Protein AF-A0A3A4VEN4-F1 (afdb_monomer)

Sequence (93 aa):
MQYLHQSTYGHAGGEHSLKPVMAMDRGHIYDLKEGRPDLSKPIYAIHGDKVFATEHHPGGATPHALFEIKGDKVHTTSAHPAHNPASHTFVIR

Mean predicted aligned error: 5.17 Å

Structure (mmCIF, N/CA/C/O backbone):
data_AF-A0A3A4VEN4-F1
#
_entry.id   AF-A0A3A4VEN4-F1
#
loop_
_atom_site.group_PDB
_atom_site.id
_atom_site.type_symbol
_atom_site.label_atom_id
_atom_site.label_alt_id
_atom_site.label_comp_id
_atom_site.label_asym_id
_atom_site.label_entity_id
_atom_site.label_seq_id
_atom_site.pdbx_PDB_ins_code
_atom_site.Cartn_x
_atom_site.Cartn_y
_atom_site.Cartn_z
_atom_site.occupancy
_atom_site.B_iso_or_equiv
_atom_site.auth_seq_id
_atom_site.auth_comp_id
_atom_site.auth_asym_id
_atom_site.auth_atom_id
_atom_site.pdbx_PDB_model_num
ATOM 1 N N . MET A 1 1 ? -11.358 1.037 9.476 1.00 88.44 1 MET A N 1
ATOM 2 C CA . MET A 1 1 ? -9.915 1.091 9.763 1.00 88.44 1 MET A CA 1
ATOM 3 C C . MET A 1 1 ? -9.314 -0.303 9.696 1.00 88.44 1 MET A C 1
ATOM 5 O O . MET A 1 1 ? -9.791 -1.191 10.390 1.00 88.44 1 MET A O 1
ATOM 9 N N . GLN A 1 2 ? -8.312 -0.474 8.844 1.00 94.06 2 GLN A N 1
ATOM 10 C CA . GLN A 1 2 ? -7.415 -1.632 8.772 1.00 94.06 2 GLN A CA 1
ATOM 11 C C . GLN A 1 2 ? -5.979 -1.114 8.876 1.00 94.06 2 GLN A C 1
ATOM 13 O O . GLN A 1 2 ? -5.754 0.086 8.691 1.00 94.06 2 GLN A O 1
ATOM 18 N N .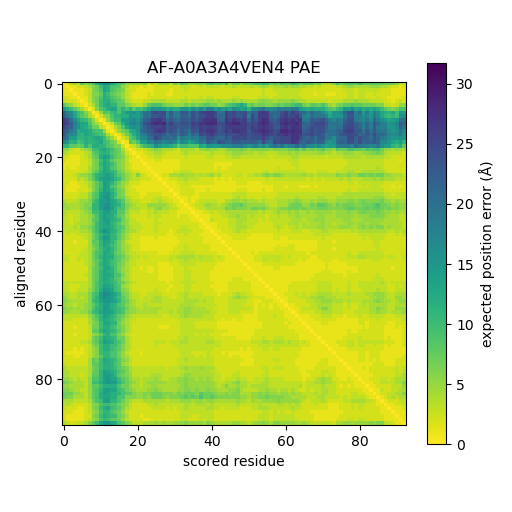 TYR A 1 3 ? -5.009 -1.978 9.140 1.00 93.75 3 TYR A N 1
ATOM 19 C CA . TYR A 1 3 ? -3.620 -1.564 9.289 1.00 93.75 3 TYR A CA 1
ATOM 20 C C . TYR A 1 3 ? -2.691 -2.316 8.350 1.00 93.75 3 TYR A C 1
ATOM 22 O O . TYR A 1 3 ? -2.849 -3.506 8.096 1.00 93.75 3 TYR A O 1
ATOM 30 N N . LEU A 1 4 ? -1.697 -1.601 7.831 1.00 93.25 4 LEU A N 1
ATOM 31 C CA . LEU A 1 4 ? -0.647 -2.178 7.009 1.00 93.25 4 LEU A CA 1
ATOM 32 C C . LEU A 1 4 ? 0.544 -2.496 7.905 1.00 93.25 4 LEU A C 1
ATOM 34 O O . LEU A 1 4 ? 1.067 -1.633 8.614 1.00 93.25 4 LEU A O 1
ATOM 38 N N . HIS A 1 5 ? 0.986 -3.741 7.829 1.00 91.12 5 HIS A N 1
ATOM 39 C CA . HIS A 1 5 ? 2.175 -4.255 8.487 1.00 91.12 5 HIS A CA 1
ATOM 40 C C . HIS A 1 5 ? 3.218 -4.554 7.426 1.00 91.12 5 HIS A C 1
ATOM 42 O O . HIS A 1 5 ? 2.903 -5.165 6.406 1.00 91.12 5 HIS A O 1
ATOM 48 N N . GLN A 1 6 ? 4.457 -4.130 7.648 1.00 87.00 6 GLN A N 1
ATOM 49 C CA . GLN A 1 6 ? 5.521 -4.402 6.695 1.00 87.00 6 GLN A CA 1
ATOM 50 C C . GLN A 1 6 ? 5.830 -5.902 6.646 1.00 87.00 6 GLN A C 1
ATOM 52 O O . GLN A 1 6 ? 6.019 -6.542 7.679 1.00 87.00 6 GLN A O 1
ATOM 57 N N . SER A 1 7 ? 5.880 -6.457 5.437 1.00 77.62 7 SER A N 1
ATOM 58 C CA . SER A 1 7 ? 6.071 -7.892 5.212 1.00 77.62 7 SER A CA 1
ATOM 59 C C . SER A 1 7 ? 7.504 -8.346 5.470 1.00 77.62 7 SER A C 1
ATOM 61 O O . SER A 1 7 ? 7.714 -9.453 5.953 1.00 77.62 7 SER A O 1
ATOM 63 N N . THR A 1 8 ? 8.484 -7.489 5.165 1.00 67.38 8 THR A N 1
ATOM 64 C CA . THR A 1 8 ? 9.920 -7.740 5.365 1.00 67.38 8 THR A CA 1
ATOM 65 C C . THR A 1 8 ? 10.675 -6.409 5.461 1.00 67.38 8 THR A C 1
ATOM 67 O O . THR A 1 8 ? 10.602 -5.595 4.538 1.00 67.38 8 THR A O 1
ATOM 70 N N . TYR A 1 9 ? 11.423 -6.173 6.540 1.00 47.75 9 TYR A N 1
ATOM 71 C CA . TYR A 1 9 ? 12.580 -5.263 6.528 1.00 47.75 9 TYR A CA 1
ATOM 72 C C . TYR A 1 9 ? 13.842 -6.123 6.645 1.00 47.75 9 TYR A C 1
ATOM 74 O O . TYR A 1 9 ? 13.777 -7.200 7.228 1.00 47.75 9 TYR A O 1
ATOM 82 N N . GLY A 1 10 ? 14.937 -5.689 6.021 1.00 44.97 10 GLY A N 1
ATOM 83 C CA . GLY A 1 10 ? 16.131 -6.486 5.722 1.00 44.97 10 GLY A CA 1
ATOM 84 C C . GLY A 1 10 ? 16.607 -7.465 6.809 1.00 44.97 10 GLY A C 1
ATOM 85 O O . GLY A 1 10 ? 16.627 -7.139 7.989 1.00 44.97 10 GLY A O 1
ATOM 86 N N . HIS A 1 11 ? 17.088 -8.616 6.323 1.00 35.28 11 HIS A N 1
ATOM 87 C CA . HIS A 1 11 ? 17.617 -9.813 6.999 1.00 35.28 11 HIS A CA 1
ATOM 88 C C . HIS A 1 11 ? 16.613 -10.939 7.294 1.00 35.28 11 HIS A C 1
ATOM 90 O O . HIS A 1 11 ? 15.653 -10.807 8.048 1.00 35.28 11 HIS A O 1
ATOM 96 N N . ALA A 1 12 ? 16.898 -12.102 6.698 1.00 35.69 12 ALA A N 1
ATOM 97 C CA . ALA A 1 12 ? 16.272 -13.372 7.031 1.00 35.69 12 ALA A CA 1
ATOM 98 C C . ALA A 1 12 ? 16.460 -13.664 8.531 1.00 35.69 12 ALA A C 1
ATOM 100 O O . ALA A 1 12 ? 17.594 -13.755 8.997 1.00 35.69 12 ALA A O 1
ATOM 101 N N . GLY A 1 13 ? 15.353 -13.795 9.270 1.00 40.41 13 GLY A N 1
ATOM 102 C CA . GLY A 1 13 ? 15.347 -14.210 10.679 1.00 40.41 13 GLY A CA 1
ATOM 103 C C . GLY A 1 13 ? 14.829 -13.188 11.702 1.00 40.41 13 GLY A C 1
ATOM 104 O O . GLY A 1 13 ? 14.803 -13.513 12.884 1.00 40.41 13 GLY A O 1
ATOM 105 N N . GLY A 1 14 ? 14.405 -11.985 11.299 1.00 37.66 14 GLY A N 1
ATOM 106 C CA . GLY A 1 14 ? 13.824 -10.992 12.215 1.00 37.66 14 GLY A CA 1
ATOM 107 C C . GLY A 1 14 ? 12.324 -11.198 12.459 1.00 37.66 14 GLY A C 1
ATOM 108 O O . GLY A 1 14 ? 11.541 -11.256 11.514 1.00 37.66 14 GLY A O 1
ATOM 109 N N . GLU A 1 15 ? 11.932 -11.298 13.727 1.00 44.19 15 GLU A N 1
ATOM 110 C CA . GLU A 1 15 ? 10.552 -11.440 14.200 1.00 44.19 15 GLU A CA 1
ATOM 111 C C . GLU A 1 15 ? 9.615 -10.390 13.571 1.00 44.19 15 GLU A C 1
ATOM 113 O O . GLU A 1 15 ? 9.914 -9.194 13.532 1.00 44.19 15 GLU A O 1
ATOM 118 N N . HIS A 1 16 ? 8.484 -10.857 13.037 1.00 50.94 16 HIS A N 1
ATOM 119 C CA . HIS A 1 16 ? 7.528 -10.056 12.277 1.00 50.94 16 HIS A CA 1
ATOM 120 C C . HIS A 1 16 ? 7.046 -8.879 13.131 1.00 50.94 16 HIS A C 1
ATOM 122 O O . HIS A 1 16 ? 6.441 -9.096 14.182 1.00 50.94 16 HIS A O 1
ATOM 128 N N . SER A 1 17 ? 7.270 -7.632 12.704 1.00 52.50 17 SER A N 1
ATOM 129 C CA . SER A 1 17 ? 6.791 -6.489 13.479 1.00 52.50 17 SER A CA 1
ATOM 130 C C . SER A 1 17 ? 5.259 -6.493 13.498 1.00 52.50 17 SER A C 1
ATOM 132 O O . SER A 1 17 ? 4.604 -6.036 12.562 1.00 52.50 17 SER A O 1
ATOM 134 N N . LEU A 1 18 ? 4.674 -6.976 14.597 1.00 63.62 18 LEU A N 1
ATOM 135 C CA . LEU A 1 18 ? 3.243 -6.870 14.909 1.00 63.62 18 LEU A CA 1
ATOM 136 C C . LEU A 1 18 ? 2.761 -5.412 14.961 1.00 63.62 18 LEU A C 1
ATOM 138 O O . LEU A 1 18 ? 1.562 -5.164 15.025 1.00 63.62 18 LEU A O 1
ATOM 142 N N . LYS A 1 19 ? 3.678 -4.43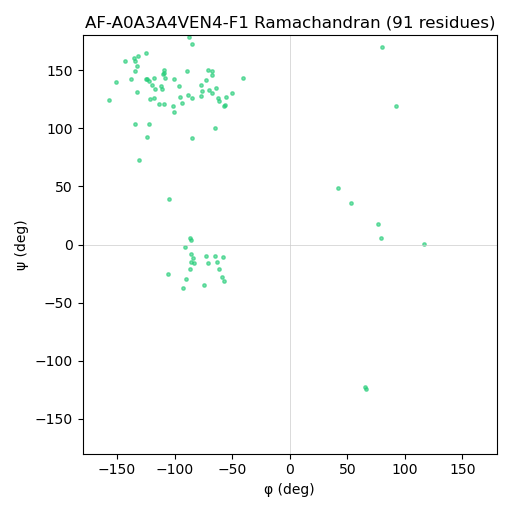9 14.944 1.00 79.25 19 LYS A N 1
ATOM 143 C CA . LYS A 1 19 ? 3.346 -3.020 14.937 1.00 79.25 19 LYS A CA 1
ATOM 144 C C . LYS A 1 19 ? 2.907 -2.589 13.535 1.00 79.25 19 LYS A C 1
ATOM 146 O O . LYS A 1 19 ? 3.628 -2.859 12.573 1.00 79.25 19 LYS A O 1
ATOM 151 N N . PRO A 1 20 ? 1.745 -1.938 13.407 1.00 88.69 20 PRO A N 1
ATOM 152 C CA . PRO A 1 20 ? 1.335 -1.360 12.141 1.00 88.69 20 PRO A CA 1
ATOM 153 C C . PRO A 1 20 ? 2.255 -0.188 11.789 1.00 88.69 20 PRO A C 1
ATOM 155 O O . PRO A 1 20 ? 2.717 0.529 12.678 1.00 88.69 20 PRO A O 1
ATOM 158 N N . VAL A 1 21 ? 2.521 0.002 10.499 1.00 90.50 21 VAL A N 1
ATOM 159 C CA . VAL A 1 21 ? 3.329 1.126 9.988 1.00 90.50 21 VAL A CA 1
ATOM 160 C C . VAL A 1 21 ? 2.468 2.190 9.313 1.00 90.50 21 VAL A C 1
ATOM 162 O O . VAL A 1 21 ? 2.834 3.358 9.296 1.00 90.50 21 VAL A O 1
ATOM 165 N N . MET A 1 22 ? 1.297 1.802 8.807 1.00 94.44 22 MET A N 1
ATOM 166 C CA . MET A 1 22 ? 0.323 2.692 8.177 1.00 94.44 22 MET A CA 1
ATOM 167 C C . MET A 1 22 ? -1.099 2.243 8.526 1.00 94.44 22 MET A C 1
ATOM 169 O O . MET A 1 22 ? -1.328 1.074 8.851 1.00 94.44 22 MET A O 1
ATOM 173 N N . ALA A 1 23 ? -2.064 3.156 8.438 1.00 96.44 23 ALA A N 1
ATOM 174 C CA . ALA A 1 23 ? -3.488 2.840 8.558 1.00 96.44 23 ALA A CA 1
ATOM 175 C C . ALA A 1 23 ? -4.195 3.006 7.217 1.00 96.44 23 ALA A C 1
ATOM 177 O O . ALA A 1 23 ? -3.869 3.905 6.450 1.00 96.44 23 ALA A O 1
ATOM 178 N N . MET A 1 24 ? -5.204 2.181 6.969 1.00 96.00 24 MET A N 1
ATOM 179 C CA . MET A 1 24 ? -6.079 2.255 5.809 1.00 96.00 24 MET A CA 1
ATOM 180 C C . MET A 1 24 ? -7.522 2.503 6.251 1.00 96.00 24 MET A C 1
ATOM 182 O O . MET A 1 24 ? -8.082 1.752 7.058 1.00 96.00 24 MET A O 1
ATOM 186 N N . ASP A 1 25 ? -8.148 3.538 5.699 1.00 95.62 25 ASP A N 1
ATOM 187 C CA . ASP A 1 25 ? -9.551 3.862 5.958 1.00 95.62 25 ASP A CA 1
ATOM 188 C C . ASP A 1 25 ? -10.189 4.560 4.756 1.00 95.62 25 ASP A C 1
ATOM 190 O O . ASP A 1 25 ? -9.551 5.381 4.106 1.00 95.62 25 ASP A O 1
ATOM 194 N N . ARG A 1 26 ? -11.448 4.213 4.448 1.00 92.69 26 ARG A N 1
ATOM 195 C CA . ARG A 1 26 ? -12.284 4.864 3.414 1.00 92.69 26 ARG A CA 1
ATOM 196 C C . ARG A 1 26 ? -11.540 5.190 2.104 1.00 92.69 26 ARG A C 1
ATOM 198 O O . ARG A 1 26 ? -11.617 6.307 1.598 1.00 92.69 26 ARG A O 1
ATOM 205 N N . GLY A 1 27 ? -10.812 4.210 1.565 1.00 95.62 27 GLY A N 1
ATOM 206 C CA . GLY A 1 27 ? -10.102 4.349 0.288 1.00 95.62 27 GLY A CA 1
ATOM 207 C C . GLY A 1 27 ? -8.809 5.167 0.355 1.00 95.62 27 GLY A C 1
ATOM 208 O O . GLY A 1 27 ? -8.323 5.603 -0.679 1.00 95.62 27 GLY A O 1
ATOM 209 N N . HIS A 1 28 ? -8.243 5.377 1.540 1.00 97.69 28 HIS A N 1
ATOM 210 C CA . HIS A 1 28 ? -6.997 6.112 1.724 1.00 97.69 28 HIS A CA 1
ATOM 211 C C . HIS A 1 28 ? -6.059 5.386 2.683 1.00 97.69 28 HIS A C 1
ATOM 213 O O . HIS A 1 28 ? -6.496 4.582 3.511 1.00 97.69 28 HIS A O 1
ATOM 219 N N . ILE A 1 29 ? -4.767 5.693 2.572 1.00 97.38 29 ILE A N 1
ATOM 220 C CA . ILE A 1 29 ? -3.723 5.214 3.478 1.00 97.38 29 ILE A CA 1
ATOM 221 C C . ILE A 1 29 ? -3.057 6.416 4.141 1.00 97.38 29 ILE A C 1
ATOM 223 O O . ILE A 1 29 ? -2.758 7.420 3.490 1.00 97.38 29 ILE A O 1
ATOM 227 N N . TYR A 1 30 ? -2.815 6.287 5.437 1.00 96.94 30 TYR A N 1
ATOM 228 C CA . TYR A 1 30 ? -2.316 7.324 6.323 1.00 96.94 30 TYR A CA 1
ATOM 229 C C . TYR A 1 30 ? -1.046 6.850 7.019 1.00 96.94 30 TYR A C 1
ATOM 231 O O . TYR A 1 30 ? -0.942 5.689 7.430 1.00 96.94 30 TYR A O 1
ATOM 239 N N . ASP A 1 31 ? -0.109 7.774 7.189 1.00 93.12 31 ASP A N 1
ATOM 240 C CA . ASP A 1 31 ? 1.051 7.574 8.049 1.00 93.12 31 ASP A CA 1
ATOM 241 C C . ASP A 1 31 ? 0.619 7.497 9.525 1.00 93.12 31 ASP A C 1
ATOM 243 O O . ASP A 1 31 ? -0.380 8.111 9.922 1.00 93.12 31 ASP A O 1
ATOM 247 N N . LEU A 1 32 ? 1.357 6.740 10.339 1.00 91.19 32 LEU A N 1
ATOM 248 C CA . LEU A 1 32 ? 1.121 6.636 11.776 1.00 91.19 32 LEU A CA 1
ATOM 249 C C . LEU A 1 32 ? 2.104 7.514 12.549 1.00 91.19 32 LEU A C 1
ATOM 251 O O . LEU A 1 32 ? 3.286 7.198 12.666 1.00 91.19 32 LEU A O 1
ATOM 255 N N . LYS A 1 33 ? 1.583 8.547 13.213 1.00 86.81 33 LYS A N 1
ATOM 256 C CA . LYS A 1 33 ? 2.340 9.353 14.176 1.00 86.81 33 LYS A CA 1
ATOM 257 C C . LYS A 1 33 ? 1.977 8.931 15.588 1.00 86.81 33 LYS A C 1
ATOM 259 O O . LYS A 1 33 ? 0.814 8.979 15.973 1.00 86.81 33 LYS A O 1
ATOM 264 N N . GLU A 1 34 ? 2.969 8.455 16.340 1.00 85.38 34 GLU A N 1
ATOM 265 C CA . GLU A 1 34 ? 2.780 7.949 17.711 1.00 85.38 34 GLU A CA 1
ATOM 266 C C . GLU A 1 34 ? 1.670 6.875 17.802 1.00 85.38 34 GLU A C 1
ATOM 268 O O . GLU A 1 34 ? 0.903 6.806 18.761 1.00 85.38 34 GLU A O 1
ATOM 273 N N . GLY A 1 35 ? 1.557 6.039 16.760 1.00 84.12 35 GLY A N 1
ATOM 274 C CA . GLY A 1 35 ? 0.548 4.979 16.655 1.00 84.12 35 GLY A CA 1
ATOM 275 C C . GLY A 1 35 ? -0.851 5.449 16.242 1.00 84.12 35 GLY A C 1
ATOM 276 O O . GLY A 1 35 ? -1.777 4.638 16.219 1.00 84.12 35 GLY A O 1
ATOM 277 N N . ARG A 1 36 ? -1.031 6.731 15.904 1.00 89.00 36 ARG A N 1
ATOM 278 C CA . ARG A 1 36 ? -2.313 7.301 15.472 1.00 89.00 36 ARG A CA 1
ATOM 279 C C . ARG A 1 36 ? -2.232 7.810 14.029 1.00 89.00 36 ARG A C 1
ATOM 281 O O . ARG A 1 36 ? -1.275 8.506 13.694 1.00 89.00 36 ARG A O 1
ATOM 288 N N . PRO A 1 37 ? -3.219 7.497 13.172 1.00 93.19 37 PRO A N 1
ATOM 289 C CA . PRO A 1 37 ? -3.263 8.048 11.827 1.00 93.19 37 PRO A CA 1
ATOM 290 C C . PRO A 1 37 ? -3.754 9.496 11.828 1.00 93.19 37 PRO A C 1
ATOM 292 O O . PRO A 1 37 ? -4.740 9.826 12.491 1.00 93.19 37 PRO A O 1
ATOM 295 N N . ASP A 1 38 ? -3.106 10.349 11.037 1.00 92.88 38 ASP A N 1
ATOM 296 C CA . ASP A 1 38 ? -3.616 11.688 10.728 1.00 92.88 38 ASP A CA 1
ATOM 297 C C . ASP A 1 38 ? -4.601 11.606 9.554 1.00 92.88 38 ASP A C 1
ATOM 299 O O . ASP A 1 38 ? -4.216 11.685 8.388 1.00 92.88 38 ASP A O 1
ATOM 303 N N . LEU A 1 39 ? -5.891 11.450 9.866 1.00 92.69 39 LEU A N 1
ATOM 304 C CA . LEU A 1 39 ? -6.947 11.288 8.859 1.00 92.69 39 LEU A CA 1
ATOM 305 C C . LEU A 1 39 ? -7.153 12.520 7.959 1.00 92.69 39 LEU A C 1
ATOM 307 O O . LEU A 1 39 ? -7.876 12.426 6.968 1.00 92.69 39 LEU A O 1
ATOM 311 N N . SER A 1 40 ? -6.533 13.662 8.280 1.00 93.31 40 SER A N 1
ATOM 312 C CA . SER A 1 40 ? -6.593 14.872 7.453 1.00 93.31 40 SER A CA 1
ATOM 313 C C . SER A 1 40 ? -5.578 14.877 6.307 1.00 93.31 40 SER A C 1
ATOM 315 O O . SER A 1 40 ? -5.726 15.663 5.375 1.00 93.31 40 SER A O 1
ATOM 317 N N . LYS A 1 41 ? -4.562 14.004 6.358 1.00 94.88 41 LYS A N 1
ATOM 318 C CA . LYS A 1 41 ? -3.439 13.973 5.408 1.00 94.88 41 LYS A CA 1
ATOM 319 C C . LYS A 1 41 ? -3.205 12.554 4.886 1.00 94.88 41 LYS A C 1
ATOM 321 O O . LYS A 1 41 ? -2.231 11.908 5.278 1.00 94.88 41 LYS A O 1
ATOM 326 N N . PRO A 1 42 ? -4.092 12.036 4.020 1.00 96.81 42 PRO A N 1
ATOM 327 C CA . PRO A 1 42 ? -3.866 10.743 3.385 1.00 96.81 42 PRO A CA 1
ATOM 328 C C . PRO A 1 42 ? -2.607 10.815 2.530 1.00 96.81 42 PRO A C 1
ATOM 330 O O . PRO A 1 42 ? -2.520 11.684 1.672 1.00 96.81 42 PRO A O 1
ATOM 333 N N . ILE A 1 43 ? -1.648 9.915 2.741 1.00 97.44 43 ILE A N 1
ATOM 334 C CA . ILE A 1 43 ? -0.411 9.839 1.947 1.00 97.44 43 ILE A CA 1
ATOM 335 C C . ILE A 1 43 ? -0.593 8.990 0.684 1.00 97.44 43 ILE A C 1
ATOM 337 O O . ILE A 1 43 ? 0.138 9.168 -0.287 1.00 97.44 43 ILE A O 1
ATOM 341 N N . TYR A 1 44 ? -1.604 8.115 0.664 1.00 97.94 44 TYR A N 1
ATOM 342 C CA . TYR A 1 44 ? -2.036 7.438 -0.554 1.00 97.94 44 TYR A CA 1
ATOM 343 C C . TYR A 1 44 ? -3.555 7.452 -0.715 1.00 97.94 44 TYR A C 1
ATOM 345 O O . TYR A 1 44 ? -4.298 7.391 0.268 1.00 97.94 44 TYR A O 1
ATOM 353 N N . ALA A 1 45 ? -3.998 7.469 -1.969 1.00 98.00 45 ALA A N 1
ATOM 354 C CA . ALA A 1 45 ? -5.378 7.250 -2.382 1.00 98.00 45 ALA A CA 1
ATOM 355 C C . ALA A 1 45 ? -5.513 5.884 -3.068 1.00 98.00 45 ALA A C 1
ATOM 357 O O . ALA A 1 45 ? -4.615 5.449 -3.793 1.00 98.00 45 ALA A O 1
ATOM 358 N N . ILE A 1 46 ? -6.636 5.210 -2.835 1.00 97.88 46 ILE A N 1
ATOM 359 C CA . ILE A 1 46 ? -6.955 3.893 -3.380 1.00 97.88 46 ILE A CA 1
ATOM 360 C C . ILE A 1 46 ? -8.068 4.054 -4.415 1.00 97.88 46 ILE A C 1
ATOM 362 O O . ILE A 1 46 ? -9.173 4.496 -4.099 1.00 97.88 46 ILE A O 1
ATOM 366 N N . HIS A 1 47 ? -7.788 3.637 -5.646 1.00 97.00 47 HIS A N 1
ATOM 367 C CA . HIS A 1 47 ? -8.760 3.572 -6.732 1.00 97.00 47 HIS A CA 1
ATOM 368 C C . HIS A 1 47 ? -8.826 2.132 -7.247 1.00 97.00 47 HIS A C 1
ATOM 370 O O . HIS A 1 47 ? -7.928 1.668 -7.950 1.00 97.00 47 HIS A O 1
ATOM 376 N N . GLY A 1 48 ? -9.882 1.409 -6.866 1.00 96.31 48 GLY A N 1
ATOM 377 C CA . GLY A 1 48 ? -9.977 -0.032 -7.109 1.00 96.31 48 GLY A CA 1
ATOM 378 C C . GLY A 1 48 ? -8.929 -0.795 -6.298 1.00 96.31 48 GLY A C 1
ATOM 379 O O . GLY A 1 48 ? -8.862 -0.656 -5.080 1.00 96.31 48 GLY A O 1
ATOM 380 N N . ASP A 1 49 ? -8.104 -1.583 -6.978 1.00 96.94 49 ASP A N 1
ATOM 381 C CA . ASP A 1 49 ? -6.957 -2.301 -6.415 1.00 96.94 49 ASP A CA 1
ATOM 382 C C . ASP A 1 49 ? -5.651 -1.492 -6.478 1.00 96.94 49 ASP A C 1
ATOM 384 O O . ASP A 1 49 ? -4.614 -1.963 -6.019 1.00 96.94 49 ASP A O 1
ATOM 388 N N . LYS A 1 50 ? -5.665 -0.283 -7.047 1.00 98.12 50 LYS A N 1
ATOM 389 C CA . LYS A 1 50 ? -4.466 0.533 -7.269 1.00 98.12 50 LYS A CA 1
ATOM 390 C C . LYS A 1 50 ? -4.308 1.617 -6.210 1.00 98.12 50 LYS A C 1
ATOM 392 O O . LYS A 1 50 ? -5.282 2.245 -5.801 1.00 98.12 50 LYS A O 1
ATOM 397 N N . VAL A 1 51 ? -3.064 1.872 -5.814 1.00 98.00 51 VAL A N 1
ATOM 398 C CA . VAL A 1 51 ? -2.700 2.825 -4.758 1.00 98.00 51 VAL A CA 1
ATOM 399 C C . VAL A 1 51 ? -1.758 3.890 -5.318 1.00 98.00 51 VAL A C 1
ATOM 401 O O . VAL A 1 51 ? -0.701 3.562 -5.861 1.00 98.00 51 VAL A O 1
ATOM 404 N N . PHE A 1 52 ? -2.118 5.160 -5.159 1.00 98.12 52 PHE A N 1
ATOM 405 C CA . PHE A 1 52 ? -1.439 6.317 -5.752 1.00 98.12 52 PHE A CA 1
ATOM 406 C C . PHE A 1 52 ? -0.973 7.282 -4.668 1.00 98.12 52 PHE A C 1
ATOM 408 O O . PHE A 1 52 ? -1.699 7.503 -3.700 1.00 98.12 52 PHE A O 1
ATOM 415 N N . ALA A 1 53 ? 0.219 7.862 -4.819 1.00 97.69 53 ALA A N 1
ATOM 416 C CA . ALA A 1 53 ? 0.699 8.879 -3.884 1.00 97.69 53 ALA A CA 1
ATOM 417 C C . ALA A 1 53 ? -0.103 10.172 -4.047 1.00 97.69 53 ALA A C 1
ATOM 419 O O . ALA A 1 53 ? -0.286 10.658 -5.166 1.00 97.69 53 ALA A O 1
ATOM 420 N N . THR A 1 54 ? -0.545 10.740 -2.930 1.00 97.69 54 THR A N 1
ATOM 421 C CA . THR A 1 54 ? -1.197 12.056 -2.895 1.00 97.69 54 THR A CA 1
ATOM 422 C C . THR A 1 54 ? -0.158 13.172 -2.760 1.00 97.69 54 THR A C 1
ATOM 424 O O . THR A 1 54 ? 1.036 12.925 -2.589 1.00 97.69 54 THR A O 1
ATOM 427 N N . GLU A 1 55 ? -0.613 14.425 -2.751 1.00 96.94 55 GLU A N 1
ATOM 428 C CA . GLU A 1 55 ? 0.233 15.587 -2.444 1.00 96.94 55 GLU A CA 1
ATOM 429 C C . GLU A 1 55 ? 0.844 15.560 -1.032 1.00 96.94 55 GLU A C 1
ATOM 431 O O . GLU A 1 55 ? 1.857 16.210 -0.788 1.00 96.94 55 GLU A O 1
ATOM 436 N N . HIS A 1 56 ? 0.259 14.801 -0.100 1.00 96.69 56 HIS A N 1
ATOM 437 C CA . HIS A 1 56 ? 0.764 14.684 1.269 1.00 96.69 56 HIS A CA 1
ATOM 438 C C . HIS A 1 56 ? 1.837 13.605 1.419 1.00 96.69 56 HIS A C 1
ATOM 440 O O . HIS A 1 56 ? 2.448 13.493 2.484 1.00 96.69 56 HIS A O 1
ATOM 446 N N . HIS A 1 57 ? 2.071 12.802 0.380 1.00 94.94 57 HIS A N 1
ATOM 447 C CA . HIS A 1 57 ? 3.157 11.840 0.376 1.00 94.94 57 HIS A CA 1
ATOM 448 C C . HIS A 1 57 ? 4.517 12.571 0.432 1.00 94.94 57 HIS A C 1
ATOM 450 O O . HIS A 1 57 ? 4.724 13.507 -0.340 1.00 94.94 57 HIS A O 1
ATOM 456 N N . PRO A 1 58 ? 5.489 12.152 1.270 1.00 90.94 58 PRO A N 1
ATOM 457 C CA . PRO A 1 58 ? 6.788 12.833 1.387 1.00 90.94 58 PRO A CA 1
ATOM 458 C C . PRO A 1 58 ? 7.584 12.922 0.077 1.00 90.94 58 PRO A C 1
ATOM 460 O O . PRO A 1 58 ? 8.370 13.845 -0.111 1.00 90.94 58 PRO A O 1
ATOM 463 N N . GLY A 1 59 ? 7.379 11.963 -0.831 1.00 90.31 59 GLY A N 1
ATOM 464 C CA . GLY A 1 59 ? 7.966 11.959 -2.176 1.00 90.31 59 GLY A CA 1
ATOM 465 C C . GLY A 1 59 ? 7.170 12.747 -3.224 1.00 90.31 59 GLY A C 1
ATOM 466 O O . GLY A 1 59 ? 7.529 12.706 -4.397 1.00 90.31 59 GLY A O 1
ATOM 467 N N . GLY A 1 60 ? 6.090 13.421 -2.824 1.00 93.81 60 GLY A N 1
ATOM 468 C CA . GLY A 1 60 ? 5.146 14.093 -3.713 1.00 93.81 60 GLY A CA 1
ATOM 469 C C . GLY A 1 60 ? 4.121 13.153 -4.356 1.00 93.81 60 GLY A C 1
ATOM 470 O O . GLY A 1 60 ? 4.226 11.925 -4.276 1.00 93.81 60 GLY A O 1
ATOM 471 N N . ALA A 1 61 ? 3.120 13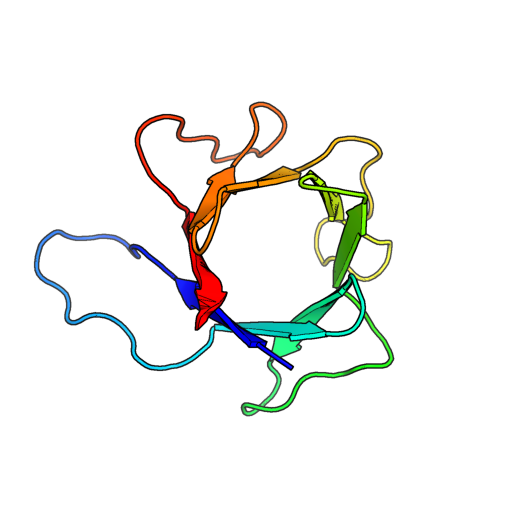.760 -4.999 1.00 95.88 61 ALA A N 1
ATOM 472 C CA . ALA A 1 61 ? 2.085 13.049 -5.740 1.00 95.88 61 ALA A CA 1
ATOM 473 C C . ALA A 1 61 ? 2.640 12.431 -7.031 1.00 95.88 61 ALA A C 1
ATOM 475 O O . ALA A 1 61 ? 3.537 12.989 -7.665 1.00 95.88 61 ALA A O 1
ATOM 476 N N . THR A 1 62 ? 2.054 11.317 -7.471 1.00 93.88 62 THR A N 1
ATOM 477 C CA . THR A 1 62 ? 2.360 10.724 -8.782 1.00 93.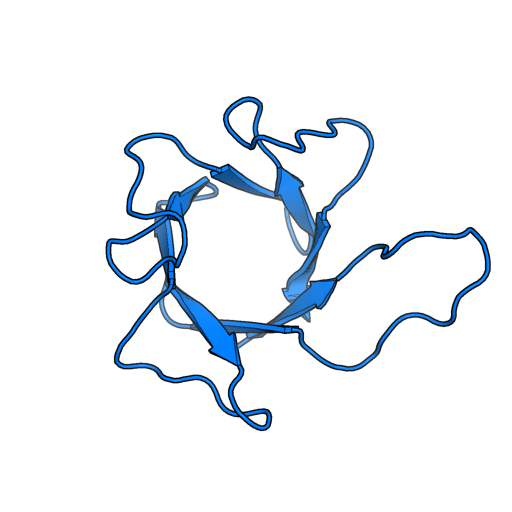88 62 THR A CA 1
ATOM 478 C C . THR A 1 62 ? 1.090 10.240 -9.484 1.00 93.88 62 THR A C 1
ATOM 480 O O . THR A 1 62 ? 0.205 9.690 -8.827 1.00 93.88 62 THR A O 1
ATOM 483 N N . PRO A 1 63 ? 0.985 10.399 -10.820 1.00 94.44 63 PRO A N 1
ATOM 484 C CA . PRO A 1 63 ? -0.135 9.860 -11.591 1.00 94.44 63 PRO A CA 1
ATOM 485 C C . PRO A 1 63 ? -0.070 8.333 -11.753 1.00 94.44 63 PRO A C 1
ATOM 487 O O . PRO A 1 63 ? -1.022 7.724 -12.236 1.00 94.44 63 PRO A O 1
ATOM 490 N N . HIS A 1 64 ? 1.047 7.699 -11.384 1.00 96.56 64 HIS A N 1
ATOM 491 C CA . HIS A 1 64 ? 1.228 6.258 -11.508 1.00 96.56 64 HIS A CA 1
ATOM 492 C C . HIS A 1 64 ? 0.917 5.548 -10.192 1.00 96.56 64 HIS A C 1
ATOM 494 O O . HIS A 1 64 ? 1.366 5.963 -9.123 1.00 96.56 64 HIS A O 1
ATOM 500 N N . ALA A 1 65 ? 0.184 4.436 -10.282 1.00 97.44 65 ALA A N 1
ATOM 501 C CA . ALA A 1 65 ? -0.048 3.568 -9.137 1.00 97.44 65 ALA A CA 1
ATOM 502 C C . ALA A 1 65 ? 1.295 3.028 -8.657 1.00 97.44 65 ALA A C 1
ATOM 504 O O . ALA A 1 65 ? 2.012 2.416 -9.444 1.00 97.44 65 ALA A O 1
ATOM 505 N N . LEU A 1 66 ? 1.629 3.244 -7.391 1.00 96.62 66 LEU A N 1
ATOM 506 C CA . LEU A 1 66 ? 2.858 2.757 -6.769 1.00 96.62 66 LEU A CA 1
ATOM 507 C C . LEU A 1 66 ? 2.668 1.378 -6.144 1.00 96.62 66 LEU A C 1
ATOM 509 O O . LEU A 1 66 ? 3.604 0.578 -6.103 1.00 96.62 66 LEU A 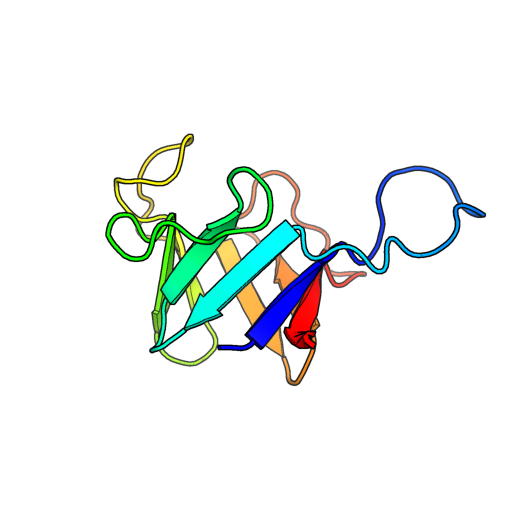O 1
ATOM 513 N N . PHE A 1 67 ? 1.446 1.081 -5.701 1.00 97.25 67 PHE A N 1
ATOM 514 C CA . PHE A 1 67 ? 1.106 -0.227 -5.163 1.00 97.25 67 PHE A CA 1
ATOM 515 C C . PHE A 1 67 ? -0.177 -0.784 -5.766 1.00 97.25 67 PHE A C 1
ATOM 517 O O . PHE A 1 67 ? -0.996 -0.069 -6.348 1.00 97.25 67 PHE A O 1
ATOM 524 N N . GLU A 1 68 ? -0.325 -2.091 -5.603 1.00 97.31 68 GLU A N 1
ATOM 525 C CA . GLU A 1 68 ? -1.480 -2.879 -5.998 1.00 97.31 68 GLU A CA 1
ATOM 526 C C . GLU A 1 68 ? -1.890 -3.793 -4.838 1.00 97.31 68 GLU A C 1
ATOM 528 O O . GLU A 1 68 ? -1.050 -4.477 -4.244 1.00 97.31 68 GLU A O 1
ATOM 533 N N . ILE A 1 69 ? -3.178 -3.806 -4.510 1.00 96.94 69 ILE A N 1
ATOM 534 C CA . ILE A 1 69 ? -3.761 -4.618 -3.443 1.00 96.94 69 ILE A CA 1
ATOM 535 C C . ILE A 1 69 ? -4.273 -5.928 -4.046 1.00 96.94 69 ILE A C 1
ATOM 537 O O . ILE A 1 69 ? -5.130 -5.934 -4.926 1.00 96.94 69 ILE A O 1
ATOM 541 N N . LYS A 1 70 ? -3.766 -7.056 -3.546 1.00 95.94 70 LYS A N 1
ATOM 542 C CA . LYS A 1 70 ? -4.160 -8.417 -3.931 1.00 95.94 70 LYS A CA 1
ATOM 543 C C . LYS A 1 70 ? -4.603 -9.178 -2.689 1.00 95.94 70 LYS A C 1
ATOM 545 O O . LYS A 1 70 ? -3.783 -9.772 -1.993 1.00 95.94 70 LYS A O 1
ATOM 550 N N . GLY A 1 71 ? -5.903 -9.142 -2.407 1.00 94.81 71 GLY A N 1
ATOM 551 C CA . GLY A 1 71 ? -6.453 -9.704 -1.174 1.00 94.81 71 GLY A CA 1
ATOM 552 C C . GLY A 1 71 ? -5.953 -8.936 0.050 1.00 94.81 71 GLY A C 1
ATOM 553 O O . GLY A 1 71 ? -6.122 -7.723 0.130 1.00 94.81 71 GLY A O 1
ATOM 554 N N . ASP A 1 72 ? -5.315 -9.639 0.981 1.00 94.50 72 ASP A N 1
ATOM 555 C CA . ASP A 1 72 ? -4.722 -9.089 2.205 1.00 94.50 72 ASP A CA 1
ATOM 556 C C . ASP A 1 72 ? -3.280 -8.588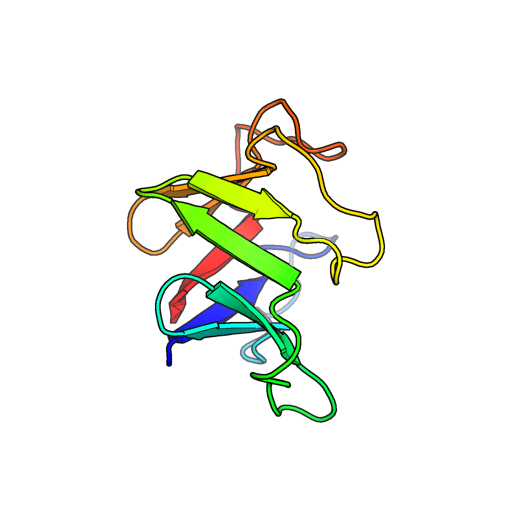 2.013 1.00 94.50 72 ASP A C 1
ATOM 558 O O . ASP A 1 72 ? -2.618 -8.215 2.979 1.00 94.50 72 ASP A O 1
ATOM 562 N N . LYS A 1 73 ? -2.759 -8.580 0.783 1.00 94.25 73 LYS A N 1
ATOM 563 C CA . LYS A 1 73 ? -1.365 -8.227 0.485 1.00 94.25 73 LYS A CA 1
ATOM 564 C C . LYS A 1 73 ? -1.274 -7.006 -0.409 1.00 94.25 73 LYS A C 1
ATOM 566 O O . LYS A 1 73 ? -2.049 -6.840 -1.346 1.00 94.25 73 LYS A O 1
ATOM 571 N N . VAL A 1 74 ? -0.265 -6.182 -0.160 1.00 94.81 74 VAL A N 1
ATOM 572 C CA . VAL A 1 74 ? 0.051 -4.989 -0.948 1.00 94.81 74 VAL A CA 1
ATOM 573 C C . VAL A 1 74 ? 1.388 -5.204 -1.639 1.00 94.81 74 VAL A C 1
ATOM 575 O O . VAL A 1 74 ? 2.404 -5.432 -0.981 1.00 94.81 74 VAL A O 1
ATOM 578 N N . HIS A 1 75 ? 1.394 -5.134 -2.964 1.00 94.75 75 HIS A N 1
ATOM 579 C CA . HIS A 1 75 ? 2.568 -5.318 -3.811 1.00 94.75 75 HIS A CA 1
ATOM 580 C C . HIS A 1 75 ? 2.996 -3.994 -4.430 1.00 94.75 75 HIS A C 1
ATOM 582 O O . HIS A 1 75 ? 2.163 -3.139 -4.708 1.00 94.75 75 HIS A O 1
ATOM 588 N N . THR A 1 76 ? 4.288 -3.841 -4.699 1.00 95.44 76 THR A N 1
ATOM 589 C CA . THR A 1 76 ? 4.774 -2.729 -5.522 1.00 95.44 76 THR A CA 1
ATOM 590 C C . THR A 1 76 ? 4.420 -2.957 -6.987 1.00 95.44 76 THR A C 1
ATOM 592 O O . THR A 1 76 ? 4.530 -4.072 -7.497 1.00 95.44 76 THR A O 1
ATOM 595 N N . THR A 1 77 ? 4.047 -1.895 -7.690 1.00 95.69 77 THR A N 1
ATOM 596 C CA . THR A 1 77 ? 3.970 -1.902 -9.159 1.00 95.69 77 THR A CA 1
ATOM 597 C C . THR A 1 77 ? 5.346 -1.600 -9.761 1.00 95.69 77 THR A C 1
ATOM 599 O O . THR A 1 77 ? 6.261 -1.176 -9.054 1.00 95.69 77 THR A O 1
ATOM 602 N N . SER A 1 78 ? 5.479 -1.724 -11.084 1.00 96.06 78 SER A N 1
ATOM 603 C CA . SER A 1 78 ? 6.694 -1.342 -11.817 1.00 96.06 78 SER A CA 1
ATOM 604 C C . SER A 1 78 ? 7.037 0.150 -11.742 1.00 96.06 78 SER A C 1
ATOM 606 O O . SER A 1 78 ? 8.154 0.527 -12.080 1.00 96.06 78 SER A O 1
ATOM 608 N N . ALA A 1 79 ? 6.098 1.004 -11.322 1.00 94.06 79 ALA A N 1
ATOM 609 C CA . ALA A 1 79 ? 6.337 2.434 -11.132 1.00 94.06 79 ALA A CA 1
ATOM 610 C C . ALA A 1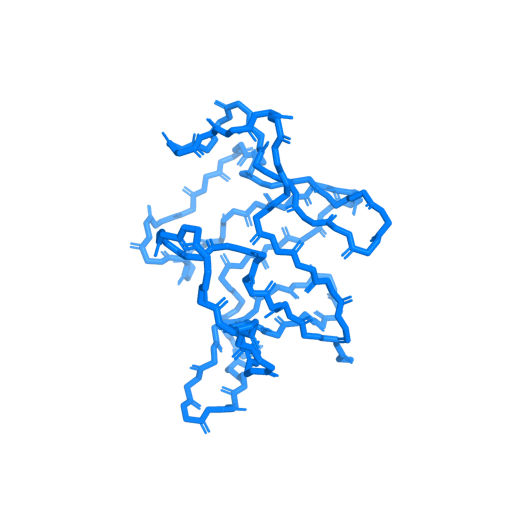 79 ? 6.956 2.755 -9.761 1.00 94.06 79 ALA A C 1
ATOM 612 O O . ALA A 1 79 ? 7.407 3.878 -9.538 1.00 94.06 79 ALA A O 1
ATOM 613 N N . HIS A 1 80 ? 6.983 1.793 -8.834 1.00 92.06 80 HIS A N 1
ATOM 614 C CA . HIS A 1 80 ? 7.622 1.979 -7.540 1.00 92.06 80 HIS A CA 1
ATOM 615 C C . HIS A 1 80 ? 9.155 1.888 -7.670 1.00 92.06 80 HIS A C 1
ATOM 617 O O . HIS A 1 80 ? 9.649 0.906 -8.224 1.00 92.06 80 HIS A O 1
ATOM 623 N N . PRO A 1 81 ? 9.939 2.828 -7.101 1.00 87.88 81 PRO A N 1
ATOM 624 C CA . PRO A 1 81 ? 11.405 2.820 -7.214 1.00 87.88 81 PRO A CA 1
ATOM 625 C C . PRO A 1 81 ? 12.074 1.538 -6.702 1.00 87.88 81 PRO A C 1
ATOM 627 O O . PRO A 1 81 ? 13.104 1.118 -7.215 1.00 87.88 81 PRO A O 1
ATOM 630 N N . ALA A 1 82 ? 11.472 0.905 -5.694 1.00 87.69 82 ALA A N 1
ATOM 631 C CA . ALA A 1 82 ? 11.914 -0.371 -5.134 1.00 87.69 82 ALA A CA 1
ATOM 632 C C . ALA A 1 82 ? 11.017 -1.540 -5.581 1.00 87.69 82 ALA A C 1
ATOM 634 O O . ALA A 1 82 ? 10.646 -2.378 -4.760 1.00 87.69 82 ALA A O 1
ATOM 635 N N . HIS A 1 83 ? 10.568 -1.545 -6.841 1.00 90.62 83 HIS A N 1
ATOM 636 C CA . HIS A 1 83 ? 9.698 -2.601 -7.352 1.00 90.62 83 HIS A CA 1
ATOM 637 C C . HIS A 1 83 ? 10.321 -3.988 -7.151 1.00 90.62 83 HIS A C 1
ATOM 639 O O . HIS A 1 83 ? 11.442 -4.253 -7.585 1.00 90.62 83 HIS A O 1
ATOM 645 N N . ASN A 1 84 ? 9.561 -4.882 -6.523 1.00 88.19 84 ASN A N 1
ATOM 646 C CA . ASN A 1 84 ? 9.905 -6.287 -6.387 1.00 88.19 84 ASN A CA 1
ATOM 647 C C . ASN A 1 84 ? 8.674 -7.144 -6.723 1.00 88.19 84 ASN A C 1
ATOM 649 O O . ASN A 1 84 ? 7.775 -7.265 -5.889 1.00 88.19 84 ASN A O 1
ATOM 653 N N . PRO A 1 85 ? 8.618 -7.770 -7.911 1.00 86.00 85 PRO A N 1
ATOM 654 C CA . PRO A 1 85 ? 7.479 -8.593 -8.306 1.00 86.00 85 PRO A CA 1
ATOM 655 C C . PRO A 1 85 ? 7.395 -9.922 -7.535 1.00 86.00 85 PRO A C 1
ATOM 657 O O . PRO A 1 85 ? 6.347 -10.565 -7.551 1.00 86.00 85 PRO A O 1
ATOM 660 N N . ALA A 1 86 ? 8.470 -10.348 -6.859 1.00 86.88 86 ALA A N 1
ATOM 661 C CA . ALA A 1 86 ? 8.535 -11.635 -6.167 1.00 86.88 86 ALA A CA 1
ATOM 662 C C . ALA A 1 86 ? 7.963 -11.602 -4.738 1.00 86.88 86 ALA A C 1
ATOM 664 O O . ALA A 1 86 ? 7.716 -12.660 -4.159 1.00 86.88 86 ALA A O 1
ATOM 665 N N . SER A 1 87 ? 7.749 -10.421 -4.148 1.00 87.31 87 SER A N 1
ATOM 666 C CA . SER A 1 87 ? 7.223 -10.301 -2.785 1.00 87.31 87 SER A CA 1
ATOM 667 C C . SER A 1 87 ? 6.123 -9.248 -2.668 1.00 87.31 87 SER A C 1
ATOM 669 O O . SER A 1 87 ? 5.962 -8.363 -3.504 1.00 87.31 87 SER A O 1
ATOM 671 N N . HIS A 1 88 ? 5.334 -9.366 -1.604 1.00 89.75 88 HIS A N 1
ATOM 672 C CA . HIS A 1 88 ? 4.465 -8.289 -1.145 1.00 89.75 88 HIS A CA 1
ATOM 673 C C . HIS A 1 88 ? 5.256 -7.415 -0.165 1.00 89.75 88 HIS A C 1
ATOM 675 O O . HIS A 1 88 ? 6.174 -7.895 0.503 1.00 89.75 88 HIS A O 1
ATOM 681 N N . THR A 1 89 ? 4.931 -6.129 -0.121 1.00 89.62 89 THR A N 1
ATOM 682 C CA . THR A 1 89 ? 5.584 -5.132 0.734 1.00 89.62 89 THR A CA 1
ATOM 683 C C . THR A 1 89 ? 4.855 -4.980 2.060 1.00 89.62 89 THR A C 1
ATOM 685 O O . THR A 1 89 ? 5.507 -4.826 3.094 1.00 89.62 89 THR A O 1
ATOM 688 N N . PHE A 1 90 ? 3.520 -5.057 2.036 1.00 91.69 90 PHE A N 1
ATOM 689 C CA . PHE A 1 90 ? 2.695 -4.985 3.239 1.00 91.69 90 PHE A CA 1
ATOM 690 C C . PHE A 1 90 ? 1.642 -6.091 3.281 1.00 91.69 90 PHE A C 1
ATOM 692 O O . PHE A 1 90 ? 1.184 -6.570 2.241 1.00 91.69 90 PHE A O 1
ATOM 699 N N . VAL A 1 91 ? 1.230 -6.446 4.495 1.00 92.44 91 VAL A N 1
ATOM 700 C CA . VAL A 1 91 ? 0.037 -7.247 4.793 1.00 92.44 91 VAL A CA 1
ATOM 701 C C . VAL A 1 91 ? -0.982 -6.360 5.499 1.00 92.44 91 VAL A C 1
ATOM 703 O O . VAL A 1 91 ? -0.620 -5.599 6.397 1.00 92.44 91 VAL A O 1
ATOM 706 N N . ILE A 1 92 ? -2.244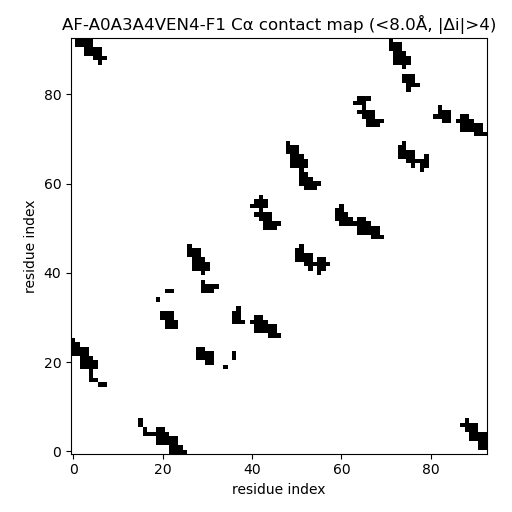 -6.471 5.103 1.00 92.81 92 ILE A N 1
ATOM 707 C CA . ILE A 1 92 ? -3.388 -5.786 5.701 1.00 92.81 92 ILE A CA 1
ATOM 708 C C . ILE A 1 92 ? -3.930 -6.659 6.840 1.00 92.81 92 ILE A C 1
ATOM 710 O O . ILE A 1 92 ? -4.160 -7.853 6.639 1.00 92.81 92 ILE A O 1
ATOM 714 N N . ARG A 1 93 ? -4.099 -6.085 8.035 1.00 89.31 93 ARG A N 1
ATOM 715 C CA . ARG A 1 93 ? -4.634 -6.758 9.230 1.00 89.31 93 ARG A CA 1
ATOM 716 C C . ARG A 1 93 ? -5.621 -5.883 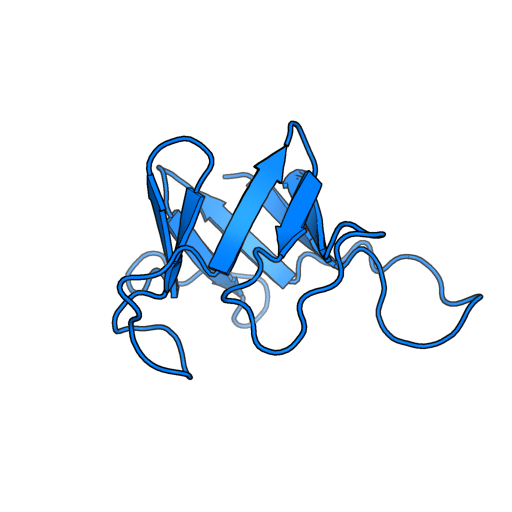9.998 1.00 89.31 93 ARG A C 1
ATOM 718 O O . ARG A 1 93 ? -5.599 -4.641 9.814 1.00 89.31 93 ARG A O 1
#

Solvent-accessible surface area (backbone atoms only — not comparable to full-atom values): 5210 Å² total; per-residue (Å²): 122,41,28,32,21,63,61,71,73,94,63,96,85,68,80,77,59,86,58,65,60,28,34,35,46,97,52,28,32,18,56,48,58,96,84,39,61,48,86,90,51,43,25,25,40,46,60,88,50,33,28,24,37,24,77,62,19,94,88,41,54,47,98,53,46,35,30,37,52,60,87,57,31,31,25,45,26,91,72,24,96,81,49,41,90,89,50,56,51,28,36,57,88

pLDDT: mean 87.78, std 15.76, range [35.28, 98.12]

Radius of gyration: 12.76 Å; Cα contacts (8 Å, |Δi|>4): 195; chains: 1; bounding box: 30×30×30 Å

Foldseek 3Di:
DKFKFFPDDDDDPDDGPPQGQWDDDDQFIAGADVNDGPPVQGQWGHDPQFIWGDCSNPVGTDPDGQWGHDPQFIAGDPPHPPHDPVDTGIGID

Secondary structure (DSSP, 8-state):
-EEEEES--SSTTPPP--S-SEEEETTEEEEEETTEE-TTS-SEEEETTEEEE-TTSTT---SSEEEEEETTEEEE-TTSTT--TTS-SEEE-